Protein AF-A0A2R6C3Z1-F1 (afdb_monomer)

Structure (mmCIF, N/CA/C/O backbone):
data_AF-A0A2R6C3Z1-F1
#
_entry.id   AF-A0A2R6C3Z1-F1
#
loop_
_atom_site.group_PDB
_atom_site.id
_atom_site.type_symbol
_atom_site.label_atom_id
_atom_site.label_alt_id
_atom_site.label_comp_id
_atom_site.label_asym_id
_atom_site.label_entity_id
_atom_site.label_seq_id
_atom_site.pdbx_PDB_ins_code
_atom_site.Cartn_x
_atom_site.Cartn_y
_atom_site.Cartn_z
_atom_site.occupancy
_atom_site.B_iso_or_equiv
_atom_site.auth_seq_id
_atom_site.auth_comp_id
_atom_site.auth_asym_id
_atom_site.auth_atom_id
_atom_site.pdbx_PDB_model_num
ATOM 1 N N . MET A 1 1 ? -0.210 -24.722 -12.325 1.00 36.59 1 MET A N 1
ATOM 2 C CA . MET A 1 1 ? -1.066 -23.547 -12.064 1.00 36.59 1 MET A CA 1
ATOM 3 C C . MET A 1 1 ? -0.216 -22.322 -12.329 1.00 36.59 1 MET A C 1
ATOM 5 O O . MET A 1 1 ? 0.685 -22.063 -11.544 1.00 36.59 1 MET A O 1
ATOM 9 N N . GLY A 1 2 ? -0.401 -21.666 -13.476 1.00 40.19 2 GLY A N 1
ATOM 10 C CA . GLY A 1 2 ? 0.250 -20.382 -13.730 1.00 40.19 2 GLY A CA 1
ATOM 11 C C . GLY A 1 2 ? -0.383 -19.362 -12.798 1.00 40.19 2 GLY A C 1
ATOM 12 O O . GLY A 1 2 ? -1.590 -19.163 -12.859 1.00 40.19 2 GLY A O 1
ATOM 13 N N . ALA A 1 3 ? 0.390 -18.816 -11.865 1.00 48.66 3 ALA A N 1
ATOM 14 C CA . ALA A 1 3 ? -0.048 -17.638 -11.142 1.00 48.66 3 ALA A CA 1
ATOM 15 C C . ALA A 1 3 ? -0.027 -16.494 -12.154 1.00 48.66 3 ALA A C 1
ATOM 17 O O . ALA A 1 3 ? 1.026 -16.222 -12.733 1.00 48.66 3 ALA A O 1
ATOM 18 N N . ASP A 1 4 ? -1.177 -15.877 -12.403 1.00 50.59 4 ASP A N 1
ATOM 19 C CA . ASP A 1 4 ? -1.244 -14.649 -13.183 1.00 50.59 4 ASP A CA 1
ATOM 20 C C . ASP A 1 4 ? -0.378 -13.605 -12.467 1.00 50.59 4 ASP A C 1
ATOM 22 O O . ASP A 1 4 ? -0.762 -13.039 -11.446 1.00 50.59 4 ASP A O 1
ATOM 26 N N . ALA A 1 5 ? 0.849 -13.413 -12.960 1.00 55.91 5 ALA A N 1
ATOM 27 C CA . ALA A 1 5 ? 1.832 -12.496 -12.380 1.00 55.91 5 ALA A CA 1
ATOM 28 C C . ALA A 1 5 ? 1.401 -11.022 -12.503 1.00 55.91 5 ALA A C 1
ATOM 30 O O . ALA A 1 5 ? 1.998 -10.147 -11.877 1.00 55.91 5 ALA A O 1
ATOM 31 N N . LEU A 1 6 ? 0.358 -10.772 -13.302 1.00 61.16 6 LEU A N 1
ATOM 32 C CA . LEU A 1 6 ? -0.271 -9.487 -13.544 1.00 61.16 6 LEU A CA 1
ATOM 33 C C . LEU A 1 6 ? -1.781 -9.631 -13.311 1.00 61.16 6 LEU A C 1
ATOM 35 O O . LEU A 1 6 ? -2.457 -10.364 -1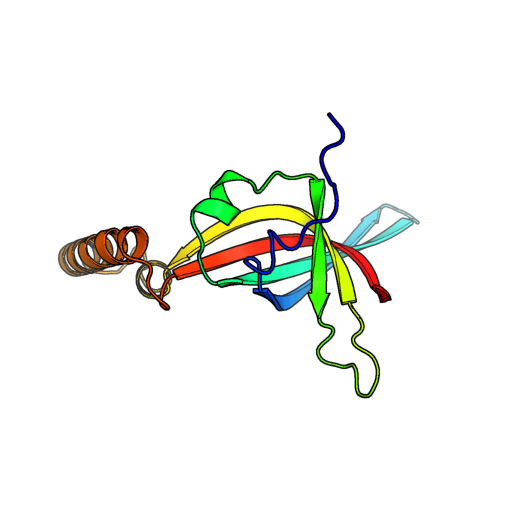4.029 1.00 61.16 6 LEU A O 1
ATOM 39 N N . THR A 1 7 ? -2.313 -8.936 -12.310 1.00 68.31 7 THR A N 1
ATOM 40 C CA . THR A 1 7 ? -3.749 -8.914 -12.008 1.00 68.31 7 THR A CA 1
ATOM 41 C C . THR A 1 7 ? -4.128 -7.562 -11.414 1.00 68.31 7 THR A C 1
ATOM 43 O O . THR A 1 7 ? -3.386 -6.993 -10.614 1.00 68.31 7 THR A O 1
ATOM 46 N N . ASP A 1 8 ? -5.289 -7.042 -11.796 1.00 70.69 8 ASP A N 1
ATOM 47 C CA . ASP A 1 8 ? -5.941 -5.903 -11.143 1.00 70.69 8 ASP A CA 1
ATOM 48 C C . ASP A 1 8 ? -6.937 -6.359 -10.057 1.00 70.69 8 ASP A C 1
ATOM 50 O O . ASP A 1 8 ? -7.674 -5.547 -9.492 1.00 70.69 8 ASP A O 1
ATOM 54 N N . PHE A 1 9 ? -6.951 -7.666 -9.756 1.00 77.12 9 PHE A N 1
ATOM 55 C CA . PHE A 1 9 ? -7.917 -8.324 -8.883 1.00 77.12 9 PHE A CA 1
ATOM 56 C C . PHE A 1 9 ? -9.371 -8.058 -9.296 1.00 77.12 9 PHE A C 1
ATOM 58 O O . PHE A 1 9 ? -10.202 -7.756 -8.441 1.00 77.12 9 PHE A O 1
ATOM 65 N N . ASP A 1 10 ? -9.670 -8.159 -10.594 1.00 76.19 10 ASP A N 1
ATOM 66 C CA . ASP A 1 10 ? -10.997 -7.893 -11.166 1.00 76.19 10 ASP A CA 1
ATOM 67 C C . ASP A 1 10 ? -11.430 -6.432 -10.931 1.00 76.19 10 ASP A C 1
ATOM 69 O O . ASP A 1 10 ? -12.572 -6.132 -10.575 1.00 76.19 10 ASP A O 1
ATOM 73 N N . GLY A 1 11 ? -10.469 -5.512 -11.059 1.00 74.38 11 GLY A N 1
ATOM 74 C CA . GLY A 1 11 ? -10.629 -4.082 -10.786 1.00 74.38 11 GLY A CA 1
ATOM 75 C C . GLY A 1 11 ? -10.673 -3.707 -9.299 1.00 74.38 11 GLY A C 1
ATOM 76 O O . GLY A 1 11 ? -10.881 -2.540 -8.968 1.00 74.38 11 GLY A O 1
ATOM 77 N N . ALA A 1 12 ? -10.476 -4.657 -8.379 1.00 75.88 12 ALA A N 1
ATOM 78 C CA . ALA A 1 12 ? -10.519 -4.386 -6.942 1.00 75.88 12 ALA A CA 1
ATOM 79 C C . ALA A 1 12 ? -9.279 -3.643 -6.413 1.00 75.88 12 ALA A C 1
ATOM 81 O O . ALA A 1 12 ? -9.319 -3.110 -5.299 1.00 75.88 12 ALA A O 1
ATOM 82 N N . LEU A 1 13 ? -8.181 -3.625 -7.173 1.00 76.50 13 LEU A N 1
ATOM 83 C CA . LEU A 1 13 ? -6.949 -2.927 -6.818 1.00 76.50 13 LEU A CA 1
ATOM 84 C C . LEU A 1 13 ? -6.824 -1.611 -7.598 1.00 76.50 13 LEU A C 1
ATOM 86 O O . LEU A 1 13 ? -6.221 -1.552 -8.665 1.00 76.50 13 LEU A O 1
ATOM 90 N N . GLU A 1 14 ? -7.347 -0.528 -7.021 1.00 77.00 14 GLU A N 1
ATOM 91 C CA . GLU A 1 14 ? -7.123 0.834 -7.520 1.00 77.00 14 GLU A CA 1
ATOM 92 C C . GLU A 1 14 ? -5.993 1.501 -6.724 1.00 77.00 14 GLU A C 1
ATOM 94 O O . GLU A 1 14 ? -6.210 1.998 -5.614 1.00 77.00 14 GLU A O 1
ATOM 99 N N . ALA A 1 15 ? -4.779 1.489 -7.281 1.00 80.94 15 ALA A N 1
ATOM 100 C CA . ALA A 1 15 ? -3.586 2.052 -6.655 1.00 80.94 15 ALA A CA 1
ATOM 101 C C . ALA A 1 15 ? -3.186 3.416 -7.243 1.00 80.94 15 ALA A C 1
ATOM 103 O O . ALA A 1 15 ? -3.373 3.692 -8.430 1.00 80.94 15 ALA A O 1
ATOM 104 N N . ARG A 1 16 ? -2.571 4.260 -6.411 1.00 84.69 16 ARG A N 1
ATOM 105 C CA . ARG A 1 16 ? -1.984 5.556 -6.778 1.00 84.69 16 ARG A CA 1
ATOM 106 C C . ARG A 1 16 ? -0.547 5.638 -6.279 1.00 84.69 16 ARG A C 1
ATOM 108 O O . ARG A 1 16 ? -0.239 5.155 -5.193 1.00 84.69 16 ARG A O 1
ATOM 115 N N . LEU A 1 17 ? 0.329 6.252 -7.073 1.00 85.94 17 LEU A N 1
ATOM 116 C CA . LEU A 1 17 ? 1.724 6.481 -6.697 1.00 85.94 17 LEU A CA 1
ATOM 117 C C . LEU A 1 17 ? 1.770 7.693 -5.763 1.00 85.94 17 LEU A C 1
ATOM 119 O O . LEU A 1 17 ? 1.394 8.789 -6.173 1.00 85.94 17 LEU A O 1
ATOM 123 N N . GLU A 1 18 ? 2.220 7.499 -4.525 1.00 86.44 18 GLU A N 1
ATOM 124 C CA . GLU A 1 18 ? 2.357 8.590 -3.553 1.00 86.44 18 GLU A CA 1
ATOM 125 C C . GLU A 1 18 ? 3.737 9.229 -3.627 1.00 86.44 18 GLU A C 1
ATOM 127 O O . GLU A 1 18 ? 3.870 10.453 -3.632 1.00 86.44 18 GLU A O 1
ATOM 132 N N . ARG A 1 19 ? 4.776 8.392 -3.677 1.00 87.31 19 ARG A N 1
ATOM 133 C CA . ARG A 1 19 ? 6.164 8.846 -3.689 1.00 87.31 19 ARG A CA 1
ATOM 134 C C . ARG A 1 19 ? 7.040 7.886 -4.473 1.00 87.31 19 ARG A C 1
ATOM 136 O O . ARG A 1 19 ? 6.830 6.677 -4.447 1.00 87.31 19 ARG A O 1
ATOM 143 N N . LEU A 1 20 ? 8.039 8.444 -5.146 1.00 87.31 20 LEU A N 1
ATOM 144 C CA . LEU A 1 20 ? 9.111 7.697 -5.783 1.00 87.31 20 LEU A CA 1
ATOM 145 C C . LEU A 1 20 ? 10.425 8.086 -5.108 1.00 87.31 20 LEU A C 1
ATOM 147 O O . LEU A 1 20 ? 10.869 9.228 -5.229 1.00 87.31 20 LEU A O 1
ATOM 151 N N . ASP A 1 21 ? 11.020 7.142 -4.394 1.00 86.88 21 ASP A N 1
ATOM 152 C CA . ASP A 1 21 ? 12.305 7.305 -3.728 1.00 86.88 21 ASP A CA 1
ATOM 153 C C . ASP A 1 21 ? 13.417 6.779 -4.647 1.00 86.88 21 ASP A C 1
ATOM 155 O O . ASP A 1 21 ? 13.267 5.736 -5.282 1.00 86.88 21 ASP A O 1
ATOM 159 N N . ASN A 1 22 ? 14.536 7.499 -4.740 1.00 85.75 22 ASN A N 1
ATOM 160 C CA . ASN A 1 22 ? 15.717 7.040 -5.471 1.00 85.75 22 ASN A CA 1
ATOM 161 C C . ASN A 1 22 ? 16.763 6.550 -4.466 1.00 85.75 22 ASN A C 1
ATOM 163 O O . ASN A 1 22 ? 17.233 7.319 -3.627 1.00 85.75 22 ASN A O 1
ATOM 167 N N . SER A 1 23 ? 17.118 5.272 -4.558 1.00 79.19 23 SER A N 1
ATOM 168 C CA . SER A 1 23 ? 18.222 4.673 -3.825 1.00 79.19 23 SER A CA 1
ATOM 169 C C . SER A 1 23 ? 19.427 4.551 -4.750 1.00 79.19 23 SER A C 1
ATOM 171 O O . SER A 1 23 ? 19.408 3.802 -5.729 1.00 79.19 23 SER A O 1
ATOM 173 N N . VAL A 1 24 ? 20.488 5.286 -4.427 1.00 82.19 24 VAL A N 1
ATOM 174 C CA . VAL A 1 24 ? 21.762 5.204 -5.136 1.00 82.19 24 VAL A CA 1
ATOM 175 C C . VAL A 1 24 ? 22.724 4.377 -4.296 1.00 82.19 24 VAL A C 1
ATOM 177 O O . VAL A 1 24 ? 23.024 4.734 -3.158 1.00 82.19 24 VAL A O 1
ATOM 180 N N . VAL A 1 25 ? 23.211 3.279 -4.867 1.00 79.25 25 VAL A N 1
ATOM 181 C CA . VAL A 1 25 ? 24.285 2.470 -4.290 1.00 79.25 25 VAL A CA 1
ATOM 182 C C . VAL A 1 25 ? 25.552 2.758 -5.087 1.00 79.25 25 VAL A C 1
ATOM 184 O O . VAL A 1 25 ? 25.605 2.500 -6.293 1.00 79.25 25 VAL A O 1
ATOM 187 N N . GLU A 1 26 ? 26.558 3.320 -4.421 1.00 83.88 26 GLU A N 1
ATOM 188 C CA . GLU A 1 26 ? 27.876 3.601 -4.996 1.00 83.88 26 GLU A CA 1
ATOM 189 C C . GLU A 1 26 ? 28.903 2.634 -4.401 1.00 83.88 26 GLU A C 1
ATOM 191 O O . GLU A 1 26 ? 29.027 2.519 -3.181 1.00 83.88 26 GLU A O 1
ATOM 196 N N . PHE A 1 27 ? 29.626 1.919 -5.265 1.00 79.38 27 PHE A N 1
ATOM 197 C CA . PHE A 1 27 ? 30.710 1.025 -4.870 1.00 79.38 27 PHE A CA 1
ATOM 198 C C . PHE A 1 27 ? 31.879 1.159 -5.849 1.00 79.38 27 PHE A C 1
ATOM 200 O O . PHE A 1 27 ? 31.759 0.820 -7.026 1.00 79.38 27 PHE A O 1
ATOM 207 N N . GLU A 1 28 ? 33.016 1.659 -5.363 1.00 87.00 28 GLU A N 1
ATOM 208 C CA . GLU A 1 28 ? 34.207 1.977 -6.165 1.00 87.00 28 GLU A CA 1
ATOM 209 C C . GLU A 1 28 ? 33.889 2.801 -7.431 1.00 87.00 28 GLU A C 1
ATOM 211 O O . GLU A 1 28 ? 33.609 3.994 -7.342 1.00 87.00 28 GLU A O 1
ATOM 216 N N . ARG A 1 29 ? 33.953 2.177 -8.618 1.00 81.31 29 ARG A N 1
ATOM 217 C CA . ARG A 1 29 ? 33.670 2.789 -9.929 1.00 81.31 29 ARG A CA 1
ATOM 218 C C . ARG A 1 29 ? 32.247 2.528 -10.427 1.00 81.31 29 ARG A C 1
ATOM 220 O O . ARG A 1 29 ? 31.899 2.971 -11.520 1.00 81.31 29 ARG A O 1
ATOM 227 N N . TYR A 1 30 ? 31.440 1.796 -9.666 1.00 74.38 30 TYR A N 1
ATOM 228 C CA . TYR A 1 30 ? 30.085 1.418 -10.040 1.00 74.38 30 TYR A CA 1
ATOM 229 C C . TYR A 1 30 ? 29.067 2.268 -9.290 1.00 74.38 30 TYR A C 1
ATOM 231 O O . TYR A 1 30 ? 29.112 2.409 -8.068 1.00 74.38 30 TYR A O 1
ATOM 239 N N . LYS A 1 31 ? 28.111 2.803 -10.045 1.00 83.12 31 LYS A N 1
ATOM 240 C CA . LYS A 1 31 ? 26.950 3.518 -9.528 1.00 83.12 31 LYS A CA 1
ATOM 241 C C . LYS A 1 31 ? 25.704 2.813 -10.035 1.00 83.12 31 LYS A C 1
ATOM 243 O O . LYS A 1 31 ? 25.510 2.721 -11.246 1.00 83.12 31 LYS A O 1
ATOM 248 N N . SER A 1 32 ? 24.877 2.323 -9.119 1.00 79.31 32 SER A N 1
ATOM 249 C CA . SER A 1 32 ? 23.561 1.773 -9.444 1.00 79.31 32 SER A CA 1
ATOM 250 C C . SER A 1 32 ? 22.473 2.626 -8.805 1.00 79.31 32 SER A C 1
ATOM 252 O O . SER A 1 32 ? 22.609 3.072 -7.666 1.00 79.31 32 SER A O 1
ATOM 254 N N . SER A 1 33 ? 21.402 2.890 -9.546 1.00 81.19 33 SER A N 1
ATOM 255 C CA . SER A 1 33 ? 20.248 3.654 -9.072 1.00 81.19 33 SER A CA 1
ATOM 256 C C . SER A 1 33 ? 19.001 2.793 -9.183 1.00 81.19 33 SER A C 1
ATOM 258 O O . SER A 1 33 ? 18.673 2.315 -10.266 1.00 81.19 33 SER A O 1
ATOM 260 N N . HIS A 1 34 ? 18.309 2.618 -8.062 1.00 82.62 34 HIS A N 1
ATOM 261 C CA . HIS A 1 34 ? 17.064 1.870 -7.969 1.00 82.62 34 HIS A CA 1
ATOM 262 C C . HIS A 1 34 ? 15.961 2.813 -7.516 1.00 82.62 34 HIS A C 1
ATOM 264 O O . HIS A 1 34 ? 16.136 3.577 -6.566 1.00 82.62 34 HIS A O 1
ATOM 270 N N . TYR A 1 35 ? 14.810 2.742 -8.171 1.00 86.00 35 TYR A N 1
ATOM 271 C CA . TYR A 1 35 ? 13.649 3.512 -7.758 1.00 86.00 35 TYR A CA 1
ATOM 272 C C . TYR A 1 35 ? 12.709 2.631 -6.946 1.00 86.00 35 TYR A C 1
ATOM 274 O O . TYR A 1 35 ? 12.312 1.556 -7.399 1.00 86.00 35 TYR A O 1
ATOM 282 N N . ILE A 1 36 ? 12.343 3.108 -5.762 1.00 88.69 36 ILE A N 1
ATOM 283 C CA . ILE A 1 36 ? 11.375 2.471 -4.877 1.00 88.69 36 ILE A CA 1
ATOM 284 C C . ILE A 1 36 ? 10.106 3.319 -4.904 1.00 88.69 36 ILE A C 1
ATOM 286 O O . ILE A 1 36 ? 10.106 4.480 -4.498 1.00 88.69 36 ILE A O 1
ATOM 290 N N . GLY A 1 37 ? 9.022 2.751 -5.416 1.00 87.81 37 GLY A N 1
ATOM 291 C CA . GLY A 1 37 ? 7.702 3.366 -5.396 1.00 87.81 37 GLY A CA 1
ATOM 292 C C . GLY A 1 37 ? 6.968 3.031 -4.107 1.00 87.81 37 GLY A C 1
ATOM 293 O O . GLY A 1 37 ? 6.836 1.858 -3.753 1.00 87.81 37 GLY A O 1
ATOM 294 N N . VAL A 1 38 ? 6.443 4.055 -3.439 1.00 90.44 38 VAL A N 1
ATOM 295 C CA . VAL A 1 38 ? 5.432 3.911 -2.389 1.00 90.44 38 VAL A CA 1
ATOM 296 C C . VAL A 1 38 ? 4.082 4.249 -3.000 1.00 90.44 38 VAL A C 1
ATOM 298 O O . VAL A 1 38 ? 3.865 5.365 -3.477 1.00 90.44 38 VAL A O 1
ATOM 301 N N . CYS A 1 39 ? 3.184 3.271 -3.004 1.00 89.62 39 CYS A N 1
ATOM 302 C CA . CYS A 1 39 ? 1.855 3.397 -3.590 1.00 89.62 39 CYS A CA 1
ATOM 303 C C . CYS A 1 39 ? 0.787 3.123 -2.539 1.00 89.62 39 CYS A C 1
ATOM 305 O O . CYS A 1 39 ? 1.022 2.363 -1.597 1.00 89.62 39 CYS A O 1
ATOM 307 N N . THR A 1 40 ? -0.401 3.686 -2.722 1.00 90.12 40 THR A N 1
ATOM 308 C CA . THR A 1 40 ? -1.557 3.391 -1.875 1.00 90.12 40 THR A CA 1
ATOM 309 C C . THR A 1 40 ? -2.760 2.964 -2.687 1.00 90.12 40 THR A C 1
ATOM 311 O O . THR A 1 40 ? -2.990 3.467 -3.781 1.00 90.12 40 THR A O 1
ATOM 314 N N . ALA A 1 41 ? -3.524 2.013 -2.156 1.00 87.50 41 ALA A N 1
ATOM 315 C CA . ALA A 1 41 ? -4.810 1.605 -2.711 1.00 87.50 41 ALA A CA 1
ATOM 316 C C . ALA A 1 41 ? -5.873 1.564 -1.624 1.00 87.50 41 ALA A C 1
ATOM 318 O O . ALA A 1 41 ? -5.573 1.447 -0.432 1.00 87.50 41 ALA A O 1
ATOM 319 N N . THR A 1 42 ? -7.130 1.602 -2.049 1.00 86.25 42 THR A N 1
ATOM 320 C CA . THR A 1 42 ? -8.265 1.413 -1.145 1.00 86.25 42 THR A CA 1
ATOM 321 C C . THR A 1 42 ? -8.146 0.075 -0.411 1.00 86.25 42 THR A C 1
ATOM 323 O O . THR A 1 42 ? -7.796 -0.947 -1.004 1.00 86.25 42 THR A O 1
ATOM 326 N N . TYR A 1 43 ? -8.424 0.067 0.897 1.00 86.88 43 TYR A N 1
ATOM 327 C CA . TYR A 1 43 ? -8.363 -1.165 1.676 1.00 86.88 43 TYR A CA 1
ATOM 328 C C . TYR A 1 43 ? -9.387 -2.193 1.192 1.00 86.88 43 TYR A C 1
ATOM 330 O O . TYR A 1 43 ? -10.592 -1.950 1.203 1.00 86.88 43 TYR A O 1
ATOM 338 N N . ASN A 1 44 ? -8.893 -3.377 0.833 1.00 85.56 44 ASN A N 1
ATOM 339 C CA . ASN A 1 44 ? -9.712 -4.532 0.508 1.00 85.56 44 ASN A 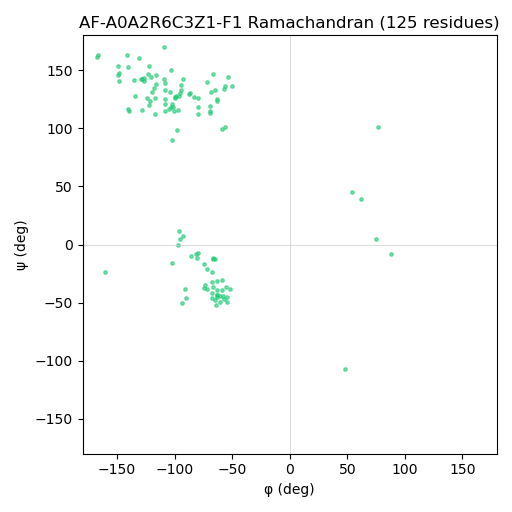CA 1
ATOM 340 C C . ASN A 1 44 ? -9.067 -5.798 1.086 1.00 85.56 44 ASN A C 1
ATOM 342 O O . ASN A 1 44 ? -7.965 -6.192 0.697 1.00 85.56 44 ASN A O 1
ATOM 346 N N . ILE A 1 45 ? -9.765 -6.456 2.016 1.00 84.38 45 ILE A N 1
ATOM 347 C CA . ILE A 1 45 ? -9.262 -7.661 2.687 1.00 84.38 45 ILE A CA 1
ATOM 348 C C . ILE A 1 45 ? -9.043 -8.832 1.717 1.00 84.38 45 ILE A C 1
ATOM 350 O O . ILE A 1 45 ? -8.136 -9.634 1.928 1.00 84.38 45 ILE A O 1
ATOM 354 N N . GLN A 1 46 ? -9.839 -8.932 0.649 1.00 86.62 46 GLN A N 1
ATOM 355 C CA . GLN A 1 46 ? -9.692 -9.998 -0.345 1.00 86.62 46 GLN A CA 1
ATOM 356 C C . GLN A 1 46 ? -8.437 -9.792 -1.193 1.00 86.62 46 GLN A C 1
ATOM 358 O O . GLN A 1 46 ? -7.721 -10.753 -1.459 1.00 86.62 46 GLN A O 1
ATOM 363 N N . VAL A 1 47 ? -8.127 -8.539 -1.539 1.00 86.50 47 VAL A N 1
ATOM 364 C CA . VAL A 1 47 ? -6.864 -8.177 -2.200 1.00 86.50 47 VAL A CA 1
ATOM 365 C C . VAL A 1 47 ? -5.694 -8.478 -1.265 1.00 86.50 47 VAL A C 1
ATOM 367 O O . VAL A 1 47 ? -4.811 -9.249 -1.625 1.00 86.50 47 VAL A O 1
ATOM 370 N N . MET A 1 48 ? -5.735 -7.985 -0.020 1.00 86.31 48 MET A N 1
ATOM 371 C CA . MET A 1 48 ? -4.691 -8.218 0.993 1.00 86.31 48 MET A CA 1
ATOM 372 C C . MET A 1 48 ? -4.334 -9.696 1.188 1.00 86.31 48 MET A C 1
ATOM 374 O O . MET A 1 48 ? -3.168 -10.022 1.380 1.00 86.31 48 MET A O 1
ATOM 378 N N . ARG A 1 49 ? -5.325 -10.593 1.145 1.00 88.25 49 ARG A N 1
ATOM 379 C CA . ARG A 1 49 ? -5.122 -12.045 1.299 1.00 88.25 49 ARG A CA 1
ATOM 380 C C . ARG A 1 49 ? -4.455 -12.709 0.097 1.00 88.25 49 ARG A C 1
ATOM 382 O O . ARG A 1 49 ? -3.949 -13.817 0.240 1.00 88.25 49 ARG A O 1
ATOM 389 N N . ARG A 1 50 ? -4.508 -12.075 -1.074 1.00 89.00 50 ARG A N 1
ATOM 390 C CA . ARG A 1 50 ? -3.965 -12.607 -2.329 1.00 89.00 50 ARG A CA 1
ATOM 391 C C . ARG A 1 50 ? -2.628 -11.971 -2.712 1.00 89.00 50 ARG A C 1
ATOM 393 O O . ARG A 1 50 ? -1.948 -12.529 -3.563 1.00 89.00 50 ARG A O 1
ATOM 400 N N . LEU A 1 51 ? -2.256 -10.839 -2.111 1.00 88.12 51 LEU A N 1
ATOM 401 C CA . LEU A 1 51 ? -0.976 -10.177 -2.362 1.00 88.12 51 LEU A CA 1
ATOM 402 C C . LEU A 1 51 ? 0.197 -11.042 -1.898 1.00 88.12 51 LEU A C 1
ATOM 404 O O . LEU A 1 51 ? 0.220 -11.525 -0.765 1.00 88.12 51 LEU A O 1
ATOM 408 N N . LEU A 1 52 ? 1.200 -11.173 -2.762 1.00 89.62 52 LEU A N 1
ATOM 409 C CA . LEU A 1 52 ? 2.457 -11.856 -2.477 1.00 89.62 52 LEU A CA 1
ATOM 410 C C . LEU A 1 52 ? 3.630 -11.011 -2.992 1.00 89.62 52 LEU A C 1
ATOM 412 O O . LEU A 1 52 ? 3.519 -10.430 -4.075 1.00 89.62 52 LEU A O 1
ATOM 416 N N . PRO A 1 53 ? 4.759 -10.944 -2.263 1.00 89.44 53 PRO A N 1
ATOM 417 C CA . PRO A 1 53 ? 5.986 -10.364 -2.803 1.00 89.44 53 PRO A CA 1
ATOM 418 C C . PRO A 1 53 ? 6.379 -11.012 -4.143 1.00 89.44 53 PRO A C 1
ATOM 420 O O . PRO A 1 53 ? 6.159 -12.208 -4.339 1.00 89.44 53 PRO A O 1
ATOM 423 N N . GLY A 1 54 ? 6.938 -10.222 -5.060 1.00 88.19 54 GLY A N 1
ATOM 424 C CA . GLY A 1 54 ? 7.286 -10.629 -6.429 1.00 88.19 54 GLY A CA 1
ATOM 425 C C . GLY A 1 54 ? 6.155 -10.475 -7.456 1.00 88.19 54 GLY A C 1
ATOM 426 O O . GLY A 1 54 ? 6.391 -10.620 -8.653 1.00 88.19 54 GLY A O 1
ATOM 427 N N . MET A 1 55 ? 4.925 -10.160 -7.029 1.00 88.88 55 MET A N 1
ATOM 428 C CA . MET A 1 55 ? 3.841 -9.801 -7.954 1.00 88.88 55 MET A CA 1
ATOM 429 C C . MET A 1 55 ? 4.131 -8.478 -8.665 1.00 88.88 55 MET A C 1
ATOM 431 O O . MET A 1 55 ? 4.689 -7.561 -8.064 1.00 88.88 55 MET A O 1
ATOM 435 N N . ILE A 1 56 ? 3.696 -8.341 -9.918 1.00 86.19 56 ILE A N 1
ATOM 436 C CA . ILE A 1 56 ? 3.818 -7.083 -10.658 1.00 86.19 56 ILE A CA 1
ATOM 437 C C . ILE A 1 56 ? 2.511 -6.307 -10.531 1.00 86.19 56 ILE A C 1
ATOM 439 O O . ILE A 1 56 ? 1.432 -6.841 -10.788 1.00 86.19 56 ILE A O 1
ATOM 443 N N . PHE A 1 57 ? 2.608 -5.029 -10.172 1.00 81.00 57 PHE A N 1
ATOM 444 C CA . PHE A 1 57 ? 1.472 -4.116 -10.166 1.00 81.00 57 PHE A CA 1
ATOM 445 C C . PHE A 1 57 ? 1.742 -2.894 -11.043 1.00 81.00 57 PHE A C 1
ATOM 447 O O . PHE A 1 57 ? 2.873 -2.423 -11.180 1.00 81.00 57 PHE A O 1
ATOM 454 N N . ALA A 1 58 ? 0.674 -2.393 -11.658 1.00 81.69 58 ALA A N 1
ATOM 455 C CA . ALA A 1 58 ? 0.699 -1.247 -12.549 1.00 81.69 58 ALA A CA 1
ATOM 456 C C . ALA A 1 58 ? 0.033 -0.053 -11.867 1.00 81.69 58 ALA A C 1
ATOM 458 O O . ALA A 1 58 ? -1.061 -0.176 -11.317 1.00 81.69 58 ALA A O 1
ATOM 459 N N . VAL A 1 59 ? 0.676 1.111 -11.924 1.00 79.81 59 VAL A N 1
ATOM 460 C CA . VAL A 1 59 ? 0.125 2.350 -11.366 1.00 79.81 59 VAL A CA 1
ATOM 461 C C . VAL A 1 59 ? -0.029 3.385 -12.476 1.00 79.81 59 VAL A C 1
ATOM 463 O O . VAL A 1 59 ? 0.930 3.590 -13.226 1.00 79.81 59 VAL A O 1
ATOM 466 N N . PRO A 1 60 ? -1.196 4.045 -12.607 1.00 77.88 60 PRO A N 1
ATOM 467 C CA . PRO A 1 60 ? -1.389 5.085 -13.608 1.00 77.88 60 PRO A CA 1
ATOM 468 C C . PRO A 1 60 ? -0.358 6.206 -13.461 1.00 77.88 60 PRO A C 1
ATOM 470 O O . PRO A 1 60 ? -0.116 6.718 -12.365 1.00 77.88 60 PRO A O 1
ATOM 473 N N . ASN A 1 61 ? 0.235 6.619 -14.577 1.00 73.00 61 ASN A N 1
ATOM 474 C CA . ASN A 1 61 ? 1.171 7.728 -14.604 1.00 73.00 61 ASN A CA 1
ATOM 475 C C . ASN A 1 61 ? 0.397 9.055 -14.587 1.00 73.00 61 ASN A C 1
ATOM 477 O O . ASN A 1 61 ? -0.273 9.416 -15.558 1.00 73.00 61 ASN A O 1
ATOM 481 N N . PHE A 1 62 ? 0.522 9.801 -13.488 1.00 64.38 62 PHE A N 1
ATOM 482 C CA . PHE A 1 62 ? -0.165 11.079 -13.274 1.00 64.38 62 PHE A CA 1
ATOM 483 C C . PHE A 1 62 ? 0.264 12.192 -14.245 1.00 64.38 62 PHE A C 1
ATOM 485 O O . PHE A 1 62 ? -0.407 13.214 -14.318 1.00 64.38 62 PHE A O 1
ATOM 492 N N . ARG A 1 63 ? 1.362 12.013 -14.997 1.00 63.34 63 ARG A N 1
ATOM 493 C CA . ARG A 1 63 ? 1.849 12.980 -16.002 1.00 63.34 63 ARG A CA 1
ATOM 494 C C . ARG A 1 63 ? 1.399 12.680 -17.441 1.00 63.34 63 ARG A C 1
ATOM 496 O O . ARG A 1 63 ? 1.991 13.221 -18.371 1.00 63.34 63 ARG A O 1
ATOM 503 N N . SER A 1 64 ? 0.455 11.763 -17.664 1.00 56.97 64 SER A N 1
ATOM 504 C CA . SER A 1 64 ? 0.076 11.350 -19.025 1.00 56.97 64 SER A CA 1
ATOM 505 C C . SER A 1 64 ? -1.169 12.083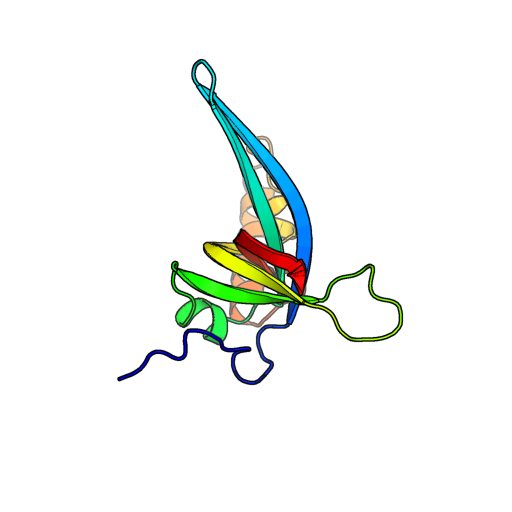 -19.548 1.00 56.97 64 SER A C 1
ATOM 507 O O . SER A 1 64 ? -2.263 11.899 -19.032 1.00 56.97 64 SER A O 1
ATOM 509 N N . ASP A 1 65 ? -0.990 12.885 -20.606 1.00 54.56 65 ASP A N 1
ATOM 510 C CA . ASP A 1 65 ? -2.007 13.808 -21.153 1.00 54.56 65 ASP A CA 1
ATOM 511 C C . ASP A 1 65 ? -2.840 13.259 -22.336 1.00 54.56 65 ASP A C 1
ATOM 513 O O . ASP A 1 65 ? -3.634 13.993 -22.917 1.00 54.56 65 ASP A O 1
ATOM 517 N N . ALA A 1 66 ? -2.697 11.990 -22.746 1.00 56.28 66 ALA A N 1
ATOM 518 C CA . ALA A 1 66 ? -3.463 11.491 -23.910 1.00 56.28 66 ALA A CA 1
ATOM 519 C C . ALA A 1 66 ? -3.616 9.965 -24.040 1.00 56.28 66 ALA A C 1
ATOM 521 O O . ALA A 1 66 ? -4.535 9.490 -24.704 1.00 56.28 66 ALA A O 1
ATOM 522 N N . LYS A 1 67 ? -2.717 9.175 -23.448 1.00 61.84 67 LYS A N 1
ATOM 523 C CA . LYS A 1 67 ? -2.783 7.706 -23.422 1.00 61.84 67 LYS A CA 1
ATOM 524 C C . LYS A 1 67 ? -2.494 7.267 -21.996 1.00 61.84 67 LYS A C 1
ATOM 526 O O . LYS A 1 67 ? -1.486 7.714 -21.453 1.00 61.84 67 LYS A O 1
ATOM 531 N N . GLN A 1 68 ? -3.356 6.433 -21.409 1.00 69.00 68 GLN A N 1
ATOM 532 C CA . GLN A 1 68 ? -3.133 5.849 -20.083 1.00 69.00 68 GLN A CA 1
ATOM 533 C C . GLN A 1 68 ? -1.798 5.101 -20.094 1.00 69.00 68 GLN A C 1
ATOM 535 O O . GLN A 1 68 ? -1.682 4.007 -20.643 1.00 69.00 68 GLN A O 1
ATOM 540 N N . ARG A 1 69 ? -0.773 5.748 -19.544 1.00 75.75 69 ARG A N 1
ATOM 541 C CA . ARG A 1 69 ? 0.542 5.162 -19.316 1.00 75.75 69 ARG A CA 1
ATOM 542 C C . ARG A 1 69 ? 0.578 4.599 -17.915 1.00 75.75 69 ARG A C 1
ATOM 544 O O . ARG A 1 69 ? 0.043 5.213 -16.991 1.00 75.75 69 ARG A O 1
ATOM 551 N N . TYR A 1 70 ? 1.237 3.464 -17.765 1.00 79.19 70 TYR A N 1
ATOM 552 C CA . TYR A 1 70 ? 1.395 2.812 -16.478 1.00 79.19 70 TYR A CA 1
ATOM 553 C C . TYR A 1 70 ? 2.871 2.677 -16.147 1.00 79.19 70 TYR A C 1
ATOM 555 O O . TYR A 1 70 ? 3.717 2.439 -17.013 1.00 79.19 70 TYR A O 1
ATOM 563 N N . THR A 1 71 ? 3.162 2.826 -14.866 1.00 81.56 71 THR A N 1
ATOM 564 C CA . THR A 1 71 ? 4.460 2.505 -14.295 1.00 81.56 71 THR A CA 1
ATOM 565 C C . THR A 1 71 ? 4.353 1.140 -13.635 1.00 81.56 71 THR A C 1
ATOM 567 O O . THR A 1 71 ? 3.455 0.924 -12.817 1.00 81.56 71 THR A O 1
ATOM 570 N N . LEU A 1 72 ? 5.243 0.223 -14.014 1.00 85.88 72 LEU A N 1
ATOM 571 C CA . LEU A 1 72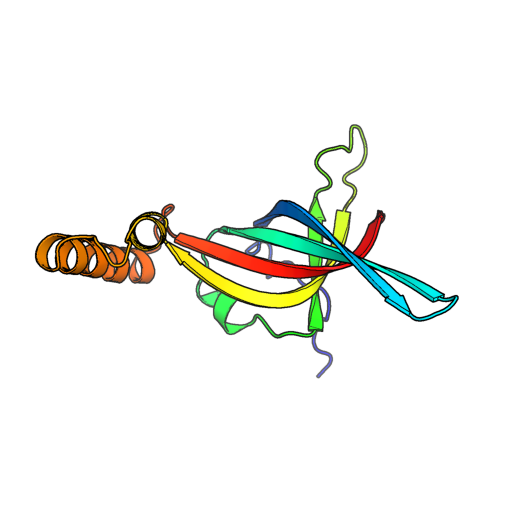 ? 5.250 -1.140 -13.496 1.00 85.88 72 LEU A CA 1
ATOM 572 C C . LEU A 1 72 ? 6.214 -1.256 -12.322 1.00 85.88 72 LEU A C 1
ATOM 574 O O . LEU A 1 72 ? 7.373 -0.838 -12.411 1.00 85.88 72 LEU A O 1
ATOM 578 N N . PHE A 1 73 ? 5.736 -1.876 -11.253 1.00 86.94 73 PHE A N 1
ATOM 579 C CA . PHE A 1 73 ? 6.506 -2.142 -10.051 1.00 86.94 73 PHE A CA 1
ATOM 580 C C . PHE A 1 73 ? 6.440 -3.622 -9.698 1.00 86.94 73 PHE A C 1
ATOM 582 O O . PHE A 1 73 ? 5.381 -4.243 -9.783 1.00 86.94 73 PHE A O 1
ATOM 589 N N . GLU A 1 74 ? 7.562 -4.168 -9.248 1.00 90.19 74 GLU A N 1
ATOM 590 C CA . GLU A 1 74 ? 7.589 -5.443 -8.540 1.00 90.19 74 GLU A CA 1
ATOM 591 C C . GLU A 1 74 ? 7.268 -5.197 -7.065 1.00 90.19 74 GLU A C 1
ATOM 593 O O . GLU A 1 74 ? 7.900 -4.359 -6.420 1.00 90.19 74 GLU A O 1
ATOM 598 N N . LEU A 1 75 ? 6.290 -5.913 -6.518 1.00 90.19 75 LEU A N 1
ATOM 599 C CA . LEU A 1 75 ? 5.879 -5.801 -5.126 1.00 90.19 75 LEU A CA 1
ATOM 600 C C . LEU A 1 75 ? 6.957 -6.359 -4.196 1.00 90.19 75 LEU A C 1
ATOM 602 O O . LEU A 1 75 ? 7.182 -7.564 -4.139 1.00 90.19 75 LEU A O 1
ATOM 606 N N . VAL A 1 76 ? 7.571 -5.483 -3.406 1.00 91.88 76 VAL A N 1
ATOM 607 C CA . VAL A 1 76 ? 8.564 -5.851 -2.387 1.00 91.88 76 VAL A CA 1
ATOM 608 C C . VAL A 1 76 ? 7.884 -6.107 -1.045 1.00 91.88 76 VAL A C 1
ATOM 610 O O . VAL A 1 76 ? 8.244 -7.027 -0.315 1.00 91.88 76 VAL A O 1
ATOM 613 N N . GLY A 1 77 ? 6.872 -5.307 -0.713 1.00 91.75 77 GLY A N 1
ATOM 614 C CA . GLY A 1 77 ? 6.135 -5.452 0.534 1.00 91.75 77 GLY A CA 1
ATOM 615 C C . GLY A 1 77 ? 4.845 -4.652 0.543 1.00 91.75 77 GLY A C 1
ATOM 616 O O . GLY A 1 77 ? 4.645 -3.742 -0.259 1.00 91.75 77 GLY A O 1
ATOM 617 N N . PHE A 1 78 ? 3.958 -4.996 1.468 1.00 92.75 78 PHE A N 1
ATOM 618 C CA . PHE A 1 78 ? 2.699 -4.294 1.657 1.00 92.75 78 PHE A CA 1
ATOM 619 C C . PHE A 1 78 ? 2.270 -4.341 3.120 1.00 92.75 78 PHE A C 1
ATOM 621 O O . PHE A 1 78 ? 2.623 -5.261 3.861 1.00 92.75 78 PHE A O 1
ATOM 628 N N . ARG A 1 79 ? 1.496 -3.343 3.544 1.00 91.75 79 ARG A N 1
ATOM 629 C CA . ARG A 1 79 ? 0.901 -3.304 4.883 1.00 91.75 79 ARG A CA 1
ATOM 630 C C . ARG A 1 79 ? -0.448 -2.591 4.870 1.00 91.75 79 ARG A C 1
ATOM 632 O O . ARG A 1 79 ? -0.621 -1.636 4.109 1.00 91.75 79 ARG A O 1
ATOM 639 N N . PRO A 1 80 ? -1.395 -3.000 5.728 1.00 89.75 80 PRO A N 1
ATOM 640 C CA . PRO A 1 80 ? -2.574 -2.193 5.976 1.00 89.75 80 PRO A CA 1
ATOM 641 C C . PRO A 1 80 ? -2.172 -0.965 6.796 1.00 89.75 80 PRO A C 1
ATOM 643 O O . PRO A 1 80 ? -1.370 -1.057 7.729 1.00 89.75 80 PRO A O 1
ATOM 646 N N . VAL A 1 81 ? -2.751 0.183 6.472 1.00 90.38 81 VAL A N 1
ATOM 647 C CA . VAL A 1 81 ? -2.568 1.424 7.222 1.00 90.38 81 VAL A CA 1
ATOM 648 C C . VAL A 1 81 ? -3.938 2.007 7.533 1.00 90.38 81 VAL A C 1
ATOM 650 O O . VAL A 1 81 ? -4.863 1.915 6.730 1.00 90.38 81 VAL A O 1
ATOM 653 N N . HIS A 1 82 ? -4.078 2.584 8.722 1.00 90.12 82 HIS A N 1
ATOM 654 C CA . HIS A 1 82 ? -5.280 3.293 9.138 1.00 90.12 82 HIS A CA 1
ATOM 655 C C . HIS A 1 82 ? -4.899 4.709 9.552 1.00 90.12 82 HIS A C 1
ATOM 657 O O . HIS A 1 82 ? -4.046 4.867 10.425 1.00 90.12 82 HIS A O 1
ATOM 663 N N . PHE A 1 83 ? -5.535 5.733 8.977 1.00 84.38 83 PHE A N 1
ATOM 664 C CA . PHE A 1 83 ? -5.191 7.139 9.236 1.00 84.38 83 PHE A CA 1
ATOM 665 C C . PHE A 1 83 ? -5.204 7.479 10.731 1.00 84.38 83 PHE A C 1
ATOM 667 O O . PHE A 1 83 ? -4.220 7.995 11.253 1.00 84.38 83 PHE A O 1
ATOM 674 N N . GLY A 1 84 ? -6.277 7.106 11.437 1.00 84.56 84 GLY A N 1
ATOM 675 C CA . GLY A 1 84 ? -6.376 7.307 12.888 1.00 84.56 84 GLY A CA 1
ATOM 676 C C . GLY A 1 84 ? -5.261 6.625 13.692 1.00 84.56 84 GLY A C 1
ATOM 677 O O . GLY A 1 84 ? -4.730 7.227 14.615 1.00 84.56 84 GLY A O 1
ATOM 678 N N . ALA A 1 85 ? -4.853 5.408 13.316 1.00 86.06 85 ALA A N 1
ATOM 679 C CA . ALA A 1 85 ? -3.765 4.702 13.992 1.00 86.06 85 ALA A CA 1
ATOM 680 C C . ALA A 1 85 ? -2.387 5.288 13.653 1.00 86.06 85 ALA A C 1
ATOM 682 O O . ALA A 1 85 ? -1.511 5.316 14.509 1.00 86.06 85 ALA A O 1
ATOM 683 N N . ALA A 1 86 ? -2.193 5.769 12.422 1.00 85.44 86 ALA A N 1
ATOM 684 C CA . ALA A 1 86 ? -0.935 6.364 11.972 1.00 85.44 86 ALA A CA 1
ATOM 685 C C . ALA A 1 86 ? -0.616 7.697 12.675 1.00 85.44 86 ALA A C 1
ATOM 687 O O . ALA A 1 86 ? 0.548 8.077 12.750 1.00 85.44 86 ALA A O 1
ATOM 688 N N . ALA A 1 87 ? -1.632 8.389 13.198 1.00 84.12 87 ALA A N 1
ATOM 689 C CA . ALA A 1 87 ? -1.475 9.625 13.964 1.00 84.12 87 ALA A CA 1
ATOM 690 C C . ALA A 1 87 ? -1.085 9.395 15.438 1.00 84.12 87 ALA A C 1
ATOM 692 O O . ALA A 1 87 ? -0.734 10.347 16.133 1.00 84.12 87 ALA A O 1
ATOM 693 N N . ILE A 1 88 ? -1.152 8.153 15.928 1.00 89.56 88 ILE A N 1
ATOM 694 C CA . ILE A 1 88 ? -0.810 7.813 17.310 1.00 89.56 88 ILE A CA 1
ATOM 695 C C . ILE A 1 88 ? 0.704 7.704 17.462 1.00 89.56 88 ILE A C 1
ATOM 697 O O . ILE A 1 88 ? 1.363 6.915 16.784 1.00 89.56 88 ILE A O 1
ATOM 701 N N . THR A 1 89 ? 1.245 8.450 18.419 1.00 87.12 89 THR A N 1
ATOM 702 C CA . THR A 1 89 ? 2.663 8.423 18.792 1.00 87.12 89 THR A CA 1
ATOM 703 C C . THR A 1 89 ? 2.868 7.773 20.160 1.00 87.12 89 THR A C 1
ATOM 705 O O . THR A 1 89 ? 1.916 7.526 20.908 1.00 87.12 89 THR A O 1
ATOM 708 N N . ALA A 1 90 ? 4.128 7.507 20.517 1.00 84.56 90 ALA A N 1
ATOM 709 C CA . ALA A 1 90 ? 4.485 6.972 21.832 1.00 84.56 90 ALA A CA 1
ATOM 710 C C . ALA A 1 90 ? 4.044 7.891 22.988 1.00 84.56 90 ALA A C 1
ATOM 712 O O . ALA A 1 90 ? 3.666 7.382 24.044 1.00 84.56 90 ALA A O 1
ATOM 713 N N . ASP A 1 91 ? 4.011 9.204 22.746 1.00 91.31 91 ASP A N 1
ATOM 714 C CA . ASP A 1 91 ? 3.637 10.237 23.720 1.00 91.31 91 ASP A CA 1
ATOM 715 C C . ASP A 1 91 ? 2.120 10.413 23.869 1.00 91.31 91 ASP A C 1
ATOM 717 O O . ASP A 1 91 ? 1.648 11.133 24.748 1.00 91.31 91 ASP A O 1
ATOM 721 N N . THR A 1 92 ? 1.323 9.762 23.017 1.00 90.56 92 THR A N 1
ATOM 722 C CA . THR A 1 92 ? -0.137 9.842 23.116 1.00 90.56 92 THR A CA 1
ATOM 723 C C . THR A 1 92 ? -0.615 9.141 24.386 1.00 90.56 92 THR A C 1
ATOM 725 O O . THR A 1 92 ? -0.248 7.983 24.628 1.00 90.56 92 THR A O 1
ATOM 728 N N . LEU A 1 93 ? -1.473 9.823 25.157 1.00 92.62 93 LEU A N 1
ATOM 729 C CA . LEU A 1 93 ? -2.045 9.307 26.404 1.00 92.62 93 LEU A CA 1
ATOM 730 C C . LEU A 1 93 ? -2.640 7.897 26.215 1.00 92.62 93 LEU A C 1
ATOM 732 O O . LEU A 1 93 ? -3.322 7.659 25.209 1.00 92.62 93 LEU A O 1
ATOM 736 N N . PRO A 1 94 ? -2.406 6.955 27.150 1.00 91.56 94 PRO A N 1
ATOM 737 C CA . PRO A 1 94 ? -2.870 5.572 27.028 1.00 91.56 94 PRO A CA 1
ATOM 738 C C . PRO A 1 94 ? -4.380 5.427 26.796 1.00 91.56 94 PRO A C 1
ATOM 740 O O . PRO A 1 94 ? -4.803 4.558 26.033 1.00 91.56 94 PRO A O 1
ATOM 743 N N . GLU A 1 95 ? -5.193 6.285 27.408 1.00 91.00 95 GLU A N 1
ATOM 744 C CA . GLU A 1 95 ? -6.654 6.270 27.303 1.00 91.00 95 GLU A CA 1
ATOM 745 C C . GLU A 1 95 ? -7.103 6.649 25.889 1.00 91.00 95 GLU A C 1
ATOM 747 O O . GLU A 1 95 ? -7.899 5.939 25.274 1.00 91.00 95 GLU A O 1
ATOM 752 N N . ILE A 1 96 ? -6.512 7.714 25.340 1.00 88.81 96 ILE A N 1
ATOM 753 C CA . ILE A 1 96 ? -6.754 8.160 23.962 1.00 88.81 96 ILE A CA 1
ATOM 754 C C . ILE A 1 96 ? -6.294 7.079 22.983 1.00 88.81 96 ILE A C 1
ATOM 756 O O . ILE A 1 96 ? -7.003 6.736 22.037 1.00 88.81 96 ILE A O 1
ATOM 760 N N . ARG A 1 97 ? -5.120 6.490 23.234 1.00 89.50 97 ARG A N 1
ATOM 761 C CA . ARG A 1 97 ? -4.570 5.396 22.430 1.00 89.50 97 ARG A CA 1
ATOM 762 C C . ARG A 1 97 ? -5.532 4.209 22.377 1.00 89.50 97 ARG A C 1
ATOM 764 O O . ARG A 1 97 ? -5.794 3.684 21.296 1.00 89.50 97 ARG A O 1
ATOM 771 N N . LYS A 1 98 ? -6.073 3.805 23.529 1.00 90.69 98 LYS A N 1
ATOM 772 C CA . LYS A 1 98 ? -7.051 2.717 23.633 1.00 90.69 98 LYS A CA 1
ATOM 773 C C . LYS A 1 98 ? -8.319 3.029 22.838 1.00 90.69 98 LYS A C 1
ATOM 775 O O . LYS A 1 98 ? -8.723 2.203 22.024 1.00 90.69 98 LYS A O 1
ATOM 780 N N . GLU A 1 99 ? -8.902 4.212 23.024 1.00 89.19 99 GLU A N 1
ATOM 781 C CA . GLU A 1 99 ? -10.131 4.611 22.326 1.00 89.19 99 GLU A CA 1
ATOM 782 C C . GLU A 1 99 ? -9.943 4.624 20.800 1.00 89.19 99 GLU A C 1
ATOM 784 O O . GLU A 1 99 ? -10.775 4.100 20.052 1.00 89.19 99 GLU A O 1
ATOM 789 N N . VAL A 1 100 ? -8.822 5.175 20.322 1.00 88.81 100 VAL A N 1
ATOM 790 C CA . VAL A 1 100 ? -8.509 5.206 18.889 1.00 88.81 100 VAL A CA 1
ATOM 791 C C . VAL A 1 100 ? -8.340 3.792 18.340 1.00 88.81 100 VAL A 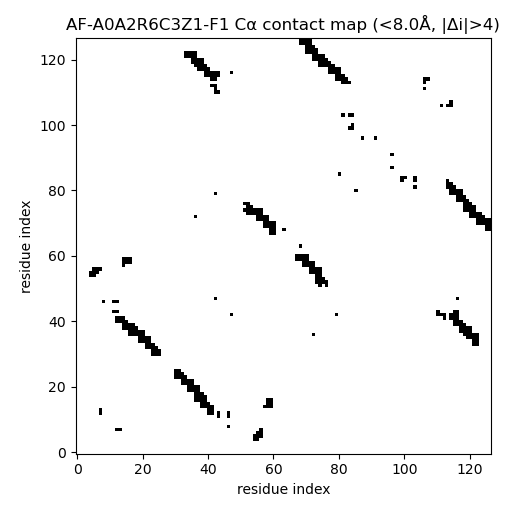C 1
ATOM 793 O O . VAL A 1 100 ? -8.923 3.480 17.302 1.00 88.81 100 VAL A O 1
ATOM 796 N N . PHE A 1 101 ? -7.616 2.907 19.029 1.00 88.81 101 PHE A N 1
ATOM 797 C CA . PHE A 1 101 ? -7.449 1.530 18.557 1.00 88.81 101 PHE A CA 1
ATOM 798 C C . PHE A 1 101 ? -8.744 0.708 18.588 1.00 88.81 101 PHE A C 1
ATOM 800 O O . PHE A 1 101 ? -8.944 -0.132 17.707 1.00 88.81 101 PHE A O 1
ATOM 807 N N . GLU A 1 102 ? -9.649 0.956 19.536 1.00 89.00 102 GLU A N 1
ATOM 808 C CA . GLU A 1 102 ? -10.977 0.330 19.543 1.00 89.00 102 GLU A CA 1
ATOM 809 C C . GLU A 1 102 ? -11.804 0.749 18.316 1.00 89.00 102 GLU A C 1
ATOM 811 O O . GLU A 1 102 ? -12.388 -0.113 17.649 1.00 89.00 102 GLU A O 1
ATOM 816 N N . LYS A 1 103 ? -11.781 2.039 17.947 1.00 86.00 103 LYS A N 1
ATOM 817 C CA . LYS A 1 103 ? -12.432 2.539 16.720 1.00 86.00 103 LYS A CA 1
ATOM 818 C C . LYS A 1 103 ? -11.793 1.960 15.456 1.00 86.00 103 LYS A C 1
ATOM 820 O O . LYS A 1 103 ? -12.500 1.413 14.611 1.00 86.00 103 LYS A O 1
ATOM 825 N N . VAL A 1 104 ? -10.462 1.990 15.367 1.00 87.38 104 VAL A N 1
ATOM 826 C CA . VAL A 1 104 ? -9.684 1.426 14.245 1.00 87.38 104 VAL A CA 1
ATOM 827 C C . VAL A 1 104 ? -10.029 -0.045 14.015 1.00 87.38 104 VAL A C 1
ATOM 829 O O . VAL A 1 104 ? -10.254 -0.468 12.880 1.00 87.38 104 VAL A O 1
ATOM 832 N N . ARG A 1 105 ? -10.111 -0.839 15.091 1.00 84.56 105 ARG A N 1
ATOM 833 C CA . ARG A 1 105 ? -10.456 -2.264 15.011 1.00 84.56 105 ARG A CA 1
ATOM 834 C C . ARG A 1 105 ? -11.816 -2.478 14.353 1.00 84.56 105 ARG A C 1
ATOM 836 O O . ARG A 1 105 ? -11.960 -3.372 13.521 1.00 84.56 105 ARG A O 1
ATOM 843 N N . TYR A 1 106 ? -12.806 -1.682 14.736 1.00 81.50 106 TYR A N 1
ATOM 844 C CA . TYR A 1 106 ? -14.148 -1.766 14.172 1.00 81.50 106 TYR A CA 1
ATOM 845 C C . TYR A 1 106 ? -14.176 -1.339 12.696 1.00 81.50 106 TYR A C 1
ATOM 847 O O . TYR A 1 106 ? -14.799 -2.003 11.864 1.00 81.50 106 TYR A O 1
ATOM 855 N N . GLU A 1 107 ? -13.451 -0.275 12.359 1.00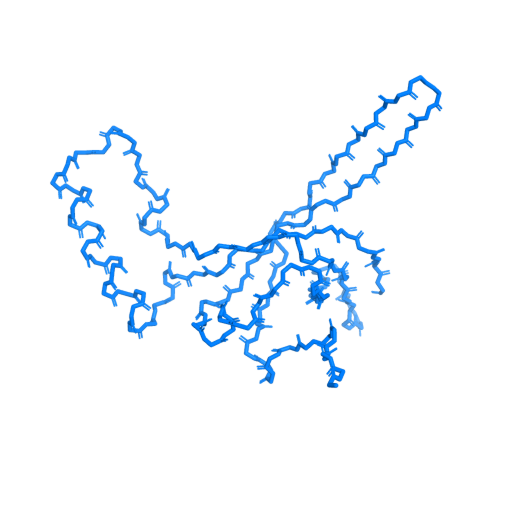 82.62 107 GLU A N 1
ATOM 856 C CA . GLU A 1 107 ? -13.361 0.268 11.003 1.00 82.62 107 GLU A CA 1
ATOM 857 C C . GLU A 1 107 ? -12.663 -0.671 10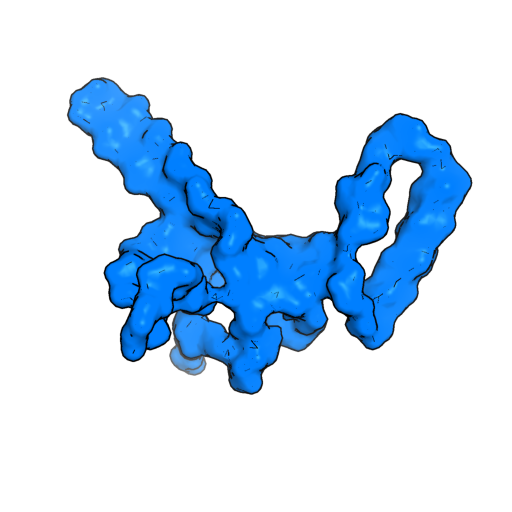.010 1.00 82.62 107 GLU A C 1
ATOM 859 O O . GLU A 1 107 ? -13.112 -0.794 8.867 1.00 82.62 107 GLU A O 1
ATOM 864 N N . TRP A 1 108 ? -11.629 -1.402 10.438 1.00 78.44 108 TRP A N 1
ATOM 865 C CA . TRP A 1 108 ? -10.997 -2.420 9.592 1.00 78.44 108 TRP A CA 1
ATOM 866 C C . TRP A 1 108 ? -11.943 -3.558 9.217 1.00 78.44 108 TRP A C 1
ATOM 868 O O . TRP A 1 108 ? -11.912 -4.031 8.083 1.00 78.44 108 TRP A O 1
ATOM 878 N N . VAL A 1 109 ? -12.791 -3.996 10.150 1.00 74.56 109 VAL A N 1
ATOM 879 C CA . VAL A 1 109 ? -13.717 -5.113 9.911 1.00 74.56 109 VAL A CA 1
ATOM 880 C C . VAL A 1 109 ? -14.881 -4.689 9.018 1.00 74.56 109 VAL A C 1
ATOM 882 O O . VAL A 1 109 ? -15.327 -5.475 8.184 1.00 74.56 109 VAL A O 1
ATOM 885 N N . LYS A 1 110 ? -15.379 -3.457 9.175 1.00 76.00 110 LYS A N 1
ATOM 886 C CA . LYS A 1 110 ? -16.544 -2.972 8.418 1.00 76.00 110 LYS A CA 1
ATOM 887 C C . LYS A 1 110 ? -16.220 -2.378 7.050 1.00 76.00 110 LYS A C 1
ATOM 889 O O . LYS A 1 110 ? -17.146 -2.152 6.279 1.00 76.00 110 LYS A O 1
A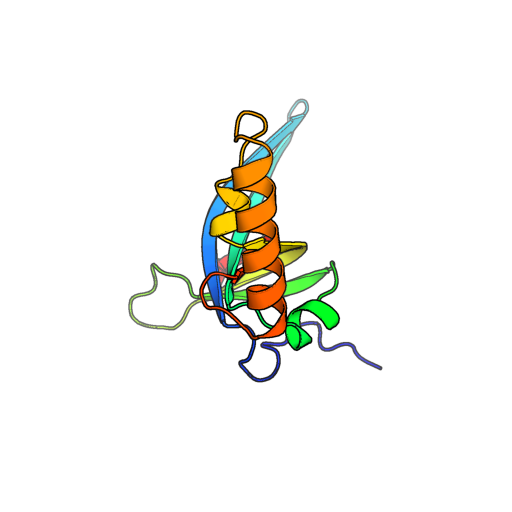TOM 894 N N . GLY A 1 111 ? -14.943 -2.160 6.745 1.00 66.25 111 GLY A N 1
ATOM 895 C CA . GLY A 1 111 ? -14.529 -1.435 5.550 1.00 66.25 111 GLY A CA 1
ATOM 896 C C . GLY A 1 111 ? -14.741 0.063 5.751 1.00 66.25 111 GLY A C 1
ATOM 897 O O . GLY A 1 111 ? -15.852 0.576 5.646 1.00 66.25 111 GLY A O 1
ATOM 898 N N . SER A 1 112 ? -13.658 0.770 6.058 1.00 69.38 112 SER A N 1
ATOM 899 C CA . SER A 1 112 ? -13.642 2.220 6.249 1.00 69.38 112 SER A CA 1
ATOM 900 C C . SER A 1 112 ? -12.769 2.881 5.190 1.00 69.38 112 SER A C 1
ATOM 902 O O . SER A 1 112 ? -11.722 2.350 4.821 1.00 69.38 112 SER A O 1
ATOM 904 N N . LYS A 1 113 ? -13.156 4.087 4.755 1.00 75.25 113 LYS A N 1
ATOM 905 C CA . LYS A 1 113 ? -12.310 4.953 3.914 1.00 75.25 113 LYS A CA 1
ATOM 906 C C . LYS A 1 113 ? -11.066 5.459 4.657 1.00 75.25 113 LYS A C 1
ATOM 908 O O . LYS A 1 113 ? -10.166 6.004 4.029 1.00 75.25 113 LYS A O 1
ATOM 913 N N . ALA A 1 114 ? -11.014 5.287 5.980 1.00 80.69 114 ALA A N 1
ATOM 914 C CA . ALA A 1 114 ? -9.850 5.620 6.791 1.00 80.69 114 ALA A CA 1
ATOM 915 C C . ALA A 1 114 ? -8.745 4.549 6.737 1.00 80.69 114 ALA A C 1
ATOM 917 O O . ALA A 1 114 ? -7.658 4.777 7.273 1.00 80.69 114 ALA A O 1
ATOM 918 N N . ALA A 1 115 ? -9.006 3.401 6.102 1.00 85.56 115 ALA A N 1
ATOM 919 C CA . ALA A 1 115 ? -8.033 2.340 5.894 1.00 85.56 115 ALA A CA 1
ATOM 920 C C . ALA A 1 115 ? -7.600 2.266 4.424 1.00 85.56 115 ALA A C 1
ATOM 922 O O . ALA A 1 115 ? -8.418 2.348 3.506 1.00 85.56 115 ALA A O 1
ATOM 923 N N . TYR A 1 116 ? -6.309 2.047 4.206 1.00 88.38 116 TYR A N 1
ATOM 924 C CA . TYR A 1 116 ? -5.718 1.848 2.886 1.00 88.38 116 TYR A CA 1
ATOM 925 C C . TYR A 1 116 ? -4.629 0.776 2.942 1.00 88.38 116 TYR A C 1
ATOM 927 O O . TYR A 1 116 ? -4.150 0.395 4.014 1.00 88.38 116 TYR A O 1
ATOM 935 N N . ILE A 1 117 ? -4.256 0.254 1.780 1.00 89.50 117 ILE A N 1
ATOM 936 C CA . ILE A 1 117 ? -3.094 -0.619 1.624 1.00 89.50 117 ILE A CA 1
ATOM 937 C C . ILE A 1 117 ? -1.947 0.262 1.164 1.00 89.50 117 ILE A C 1
ATOM 939 O O . ILE A 1 117 ? -2.102 0.989 0.187 1.00 89.50 117 ILE A O 1
ATOM 943 N N . GLN A 1 118 ? -0.814 0.197 1.852 1.00 91.94 118 GLN A N 1
ATOM 944 C CA . GLN A 1 118 ? 0.429 0.782 1.371 1.00 91.94 118 GLN A CA 1
ATOM 945 C C . GLN A 1 118 ? 1.290 -0.321 0.764 1.00 91.94 118 GLN A C 1
ATOM 947 O O . GLN A 1 118 ? 1.552 -1.327 1.425 1.00 91.94 118 GLN A O 1
ATOM 952 N N . PHE A 1 119 ? 1.733 -0.109 -0.470 1.00 90.88 119 PHE A N 1
ATOM 953 C CA . PHE A 1 119 ? 2.631 -0.983 -1.215 1.00 90.88 119 PHE A CA 1
ATOM 954 C C . PHE A 1 119 ? 3.988 -0.315 -1.345 1.00 90.88 119 PHE A C 1
ATOM 956 O O . PHE A 1 119 ? 4.077 0.889 -1.596 1.00 90.88 119 PHE A O 1
ATOM 963 N N . THR A 1 120 ? 5.028 -1.125 -1.251 1.00 91.75 120 THR A N 1
ATOM 964 C CA . THR A 1 120 ? 6.390 -0.751 -1.602 1.00 91.75 120 THR A CA 1
ATOM 965 C C . THR A 1 120 ? 6.816 -1.638 -2.755 1.00 91.75 120 THR A C 1
ATOM 967 O O . THR A 1 120 ? 6.728 -2.865 -2.646 1.00 91.75 120 THR A O 1
ATOM 970 N N . GLY A 1 121 ? 7.274 -1.039 -3.849 1.00 89.94 121 GLY A N 1
ATOM 971 C CA . GLY A 1 121 ? 7.724 -1.796 -5.008 1.00 89.94 121 GLY A CA 1
ATOM 972 C C . GLY A 1 121 ? 8.961 -1.223 -5.676 1.00 89.94 121 GLY A C 1
ATOM 973 O O . GLY A 1 121 ? 9.207 -0.020 -5.616 1.00 89.94 121 GLY A O 1
ATOM 974 N N . THR A 1 122 ? 9.730 -2.090 -6.322 1.00 89.94 122 THR A N 1
ATOM 975 C CA . THR A 1 122 ? 10.882 -1.693 -7.138 1.00 89.94 122 THR A CA 1
ATOM 976 C C . THR A 1 122 ? 10.397 -1.377 -8.542 1.00 89.94 122 THR A C 1
ATOM 978 O O . THR A 1 122 ? 9.653 -2.157 -9.135 1.00 89.94 122 THR A O 1
ATOM 981 N N . LEU A 1 123 ? 10.794 -0.226 -9.078 1.00 86.44 123 LEU A N 1
ATOM 982 C CA . LEU A 1 123 ? 10.459 0.161 -10.443 1.00 86.44 123 LEU A CA 1
ATOM 983 C C . LEU A 1 123 ? 11.084 -0.819 -11.440 1.00 86.44 123 LEU A C 1
ATOM 985 O O . LEU A 1 123 ? 12.302 -0.989 -11.455 1.00 86.44 123 LEU A O 1
ATOM 989 N N . LEU A 1 124 ? 10.254 -1.399 -12.306 1.00 83.06 124 LEU A N 1
ATOM 990 C CA . LEU A 1 124 ? 10.713 -2.258 -13.397 1.00 83.06 124 LEU A CA 1
ATOM 991 C C . LEU A 1 124 ? 10.897 -1.457 -14.685 1.00 83.06 124 LEU A C 1
ATOM 993 O O . LEU A 1 124 ? 11.936 -1.537 -15.333 1.00 83.06 124 LEU A O 1
ATOM 997 N N . THR A 1 125 ? 9.877 -0.685 -15.066 1.00 75.00 125 THR A N 1
ATOM 998 C CA . THR A 1 125 ? 9.905 0.155 -16.266 1.00 75.00 125 THR A CA 1
ATOM 999 C C . THR A 1 125 ? 8.744 1.153 -16.272 1.00 75.00 125 THR A C 1
ATOM 1001 O O . THR A 1 125 ? 7.738 0.981 -15.576 1.00 75.00 125 THR A O 1
ATOM 1004 N N . THR A 1 126 ? 8.876 2.196 -17.088 1.00 64.56 126 THR A N 1
ATOM 1005 C CA . THR A 1 126 ? 7.806 3.139 -17.430 1.00 64.56 126 THR A CA 1
ATOM 1006 C C . THR A 1 126 ? 7.383 2.906 -18.878 1.00 64.56 126 THR A C 1
ATOM 1008 O O . THR A 1 126 ? 8.218 3.051 -19.772 1.00 64.56 126 THR A O 1
ATOM 1011 N N . THR A 1 127 ? 6.112 2.575 -19.113 1.00 57.03 127 THR A N 1
ATOM 1012 C CA . THR A 1 127 ? 5.532 2.415 -20.466 1.00 57.03 127 THR A CA 1
ATOM 1013 C C . THR A 1 127 ? 4.678 3.607 -20.874 1.00 57.03 127 THR A C 1
ATOM 1015 O O . THR A 1 127 ? 3.998 4.162 -19.982 1.00 57.03 127 THR A O 1
#

pLDDT: mean 81.26, std 11.15, range [36.59, 92.75]

Radius of gyration: 17.58 Å; Cα contacts (8 Å, |Δi|>4): 218; chains: 1; bounding box: 51×37×51 Å

Solvent-accessible surface area (backbone atoms only — not comparable to full-atom values): 7465 Å² total; per-residue (Å²): 132,86,73,73,56,66,67,46,69,91,71,65,62,59,51,42,72,75,45,77,45,80,49,74,52,77,54,98,94,46,77,48,78,46,43,39,36,37,29,40,25,65,56,46,72,72,57,63,74,68,65,54,70,73,35,42,46,71,25,67,44,90,87,52,92,85,57,99,27,39,35,35,24,37,30,67,45,72,45,82,44,39,56,76,64,72,71,59,54,92,85,50,54,68,68,61,52,50,55,51,50,56,51,50,55,53,35,68,74,71,67,38,93,58,31,29,32,40,37,35,19,41,60,74,51,80,92

Foldseek 3Di:
DDDPLEDCPPVQWQK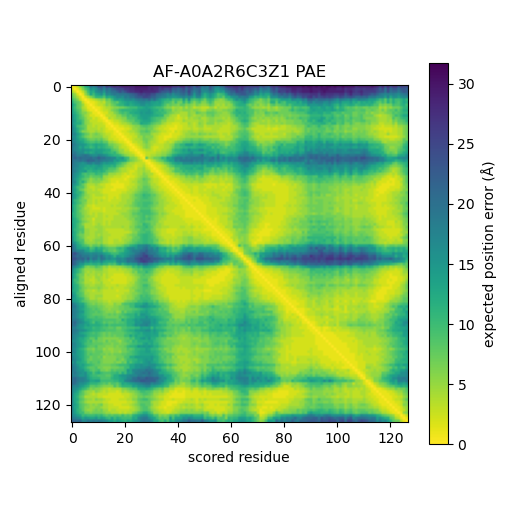AFDDWDWDWDDDDPDIDIWIKTKMKTFDDVVVVVPDDFQRKYWHFDPPDDPDGKTWIWGFHDKDKDFQLQVPDDPPPDPVSNVVSVVVVVVCNVVRHSRMMMITITITDDID

Mean predicted aligned error: 8.18 Å

Secondary structure (DSSP, 8-state):
----SB--TTTT--EEEEEEEEEEEEETTEEEEEEEEEEEEE--HHHHHH--TT-EEEEE-TT-SSS--EEEEEEEEEEEEEHHHHT--TTS-HHHHHHHHHHHHHHHHH--TTEEEEEEEEEEEE-

Organism: NCBI:txid1978158

Nearest PDB structures (foldseek):
  8a3w-assembly1_SF  TM=3.037E-01  e=2.392E+00  Leishmania major strain Friedlin
  7syr-assembly1_D  TM=2.995E-01  e=1.909E+00  Oryctolagus cuniculus
  7nwi-assembly1_CC  TM=3.188E-01  e=2.530E+00  Oryctolagus cuniculus
  6rm3-assembly1_SC0  TM=2.858E-01  e=2.832E+00  Vairimorpha necatrix
  7qep-assembly1_S2  TM=2.898E-01  e=7.377E+00  Encephalitozoon cuniculi GB-M1

Sequence (127 aa):
MGADALTDFDGALEARLERLDNSVVEFERYKSSHYIGVCTATYNIQVMRRLLPGMIFAVPNFRSDAKQRYTLFELVGFRPVHFGAAAITADTLPEIRKEVFEKVRYEWVKGSKAAYIQFTGTLLTTT